Protein AF-A0A1L9NGU9-F1 (afdb_monomer)

Secondary structure (DSSP, 8-state):
--SSSSGGGSTHHHHHHHHHHHHHHHHHHTTHHHHTT---SBSS--HHHHHHHT-PPP-HHHHGGGS-SSSB--TTPEE--TTSS--EEHHHHT-TBSSS-B------TTPEEPSS-EE---------

pLDDT: mean 83.31, std 15.59, range [33.03, 96.88]

InterPro domains:
  IPR002227 Tyrosinase copper-binding domain [PF00264] (7-29)
  IPR008922 Di-copper centre-containing domain superfamily [G3DSA:1.10.1280.10] (1-106)
  IPR008922 Di-copper centre-containing domain superfamily [SSF48056] (1-96)

Organism: Aspergillus tubingensis (strain CBS 134.48) (NCBI:txid767770)

Structure (mmCIF, N/CA/C/O backbone):
data_AF-A0A1L9NGU9-F1
#
_entry.id   AF-A0A1L9NGU9-F1
#
loop_
_atom_site.group_PDB
_atom_site.id
_atom_site.type_symbol
_atom_site.label_atom_id
_atom_site.label_alt_id
_atom_site.label_comp_id
_atom_site.label_asym_id
_atom_site.label_entity_id
_atom_site.label_seq_id
_atom_site.pdbx_PDB_ins_code
_atom_site.Cartn_x
_atom_site.Cartn_y
_atom_site.Cartn_z
_atom_site.occupancy
_atom_site.B_iso_or_equiv
_atom_site.auth_seq_id
_atom_site.auth_comp_id
_atom_site.auth_asym_id
_atom_site.auth_atom_id
_atom_site.pdbx_PDB_model_num
ATOM 1 N N . MET A 1 1 ? 12.099 -13.798 5.603 1.00 76.44 1 MET A N 1
ATOM 2 C CA . MET A 1 1 ? 12.062 -12.477 4.915 1.00 76.44 1 MET A CA 1
ATOM 3 C C . MET A 1 1 ? 13.450 -11.804 4.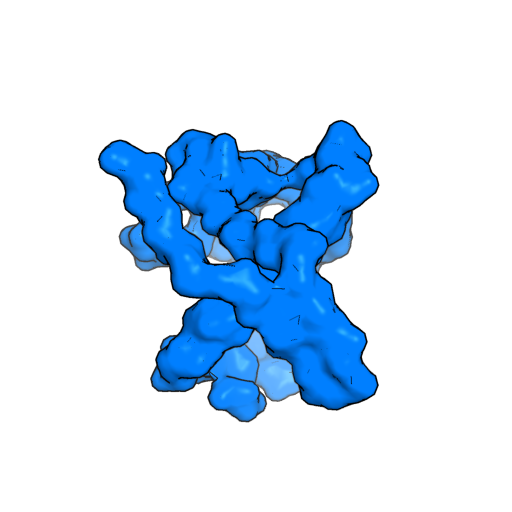764 1.00 76.44 1 MET A C 1
ATOM 5 O O . MET A 1 1 ? 13.581 -10.628 5.076 1.00 76.44 1 MET A O 1
ATOM 9 N N . LEU A 1 2 ? 14.508 -12.503 4.321 1.00 85.38 2 LEU A N 1
ATOM 10 C CA . LEU A 1 2 ? 15.818 -11.856 4.055 1.00 85.38 2 LEU A CA 1
ATOM 11 C C . LE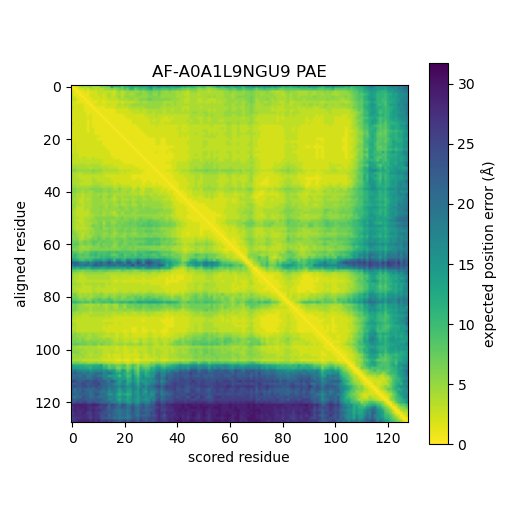U A 1 2 ? 15.964 -11.398 2.598 1.00 85.38 2 LEU A C 1
ATOM 13 O O . LEU A 1 2 ? 16.679 -10.440 2.326 1.00 85.38 2 LEU A O 1
ATOM 17 N N . ASP A 1 3 ? 15.272 -12.080 1.690 1.00 87.81 3 ASP A N 1
ATOM 18 C CA . ASP A 1 3 ? 15.110 -11.680 0.300 1.00 87.81 3 ASP A CA 1
ATOM 19 C C . ASP A 1 3 ? 13.804 -10.874 0.178 1.00 87.81 3 ASP A C 1
ATOM 21 O O . ASP A 1 3 ? 12.749 -11.411 0.528 1.00 87.81 3 ASP A O 1
ATOM 25 N N . PRO A 1 4 ? 13.838 -9.595 -0.241 1.00 84.56 4 PRO A N 1
ATOM 26 C CA . PRO A 1 4 ? 12.635 -8.781 -0.386 1.00 84.56 4 PRO A CA 1
ATOM 27 C C . PRO A 1 4 ? 11.746 -9.228 -1.556 1.00 84.56 4 PRO A C 1
ATOM 29 O O . PRO A 1 4 ? 10.525 -9.105 -1.445 1.00 84.56 4 PRO A O 1
ATOM 32 N N . ILE A 1 5 ? 12.321 -9.769 -2.637 1.00 87.38 5 ILE A N 1
ATOM 33 C CA . ILE A 1 5 ? 11.572 -10.222 -3.820 1.00 87.38 5 ILE A CA 1
ATOM 34 C C . ILE A 1 5 ? 10.832 -11.518 -3.496 1.00 87.38 5 ILE A C 1
ATOM 36 O O . ILE A 1 5 ? 9.650 -11.644 -3.805 1.00 87.38 5 ILE A O 1
ATOM 40 N N . ASP A 1 6 ? 11.511 -12.450 -2.826 1.00 90.06 6 ASP A N 1
ATOM 41 C CA . ASP A 1 6 ? 10.935 -13.746 -2.448 1.00 90.06 6 ASP A CA 1
ATOM 42 C C . ASP A 1 6 ? 10.301 -13.744 -1.046 1.00 90.06 6 ASP A C 1
ATOM 44 O O . ASP A 1 6 ? 9.978 -14.784 -0.470 1.00 90.06 6 ASP A O 1
ATOM 48 N N . SER A 1 7 ? 10.111 -12.559 -0.461 1.00 92.69 7 SER A N 1
ATOM 49 C CA . SER A 1 7 ? 9.592 -12.415 0.902 1.00 92.69 7 SER A CA 1
ATOM 50 C C . SER A 1 7 ? 8.192 -13.016 1.070 1.00 92.69 7 SER A C 1
ATOM 52 O O . SER A 1 7 ? 7.874 -13.512 2.151 1.00 92.69 7 SER A O 1
ATOM 54 N N . CYS A 1 8 ? 7.404 -13.061 -0.009 1.00 90.56 8 CYS A N 1
ATOM 55 C CA . CYS A 1 8 ? 6.076 -13.669 -0.062 1.00 90.56 8 CYS A CA 1
ATOM 56 C C . CYS A 1 8 ? 6.059 -15.189 0.207 1.00 90.56 8 CYS A C 1
ATOM 58 O O . CYS A 1 8 ? 5.013 -15.713 0.588 1.00 90.56 8 CYS A O 1
ATOM 60 N N . ASN A 1 9 ? 7.188 -15.895 0.051 1.00 93.81 9 ASN A N 1
ATOM 61 C CA . ASN A 1 9 ? 7.293 -17.333 0.349 1.00 93.81 9 ASN A CA 1
ATOM 62 C C . ASN A 1 9 ? 7.417 -17.640 1.854 1.00 93.81 9 ASN A C 1
ATOM 64 O O . ASN A 1 9 ? 7.320 -18.799 2.263 1.00 93.81 9 ASN A O 1
ATOM 68 N N . ASP A 1 10 ? 7.619 -16.621 2.690 1.00 96.38 10 ASP A N 1
ATOM 69 C CA . ASP A 1 10 ? 7.625 -16.737 4.147 1.00 96.38 10 ASP A CA 1
ATOM 70 C C . ASP A 1 10 ? 6.254 -16.301 4.696 1.00 96.38 10 ASP A C 1
ATOM 72 O O . ASP A 1 10 ? 5.913 -15.123 4.594 1.00 96.38 10 ASP A O 1
ATOM 76 N N . PRO A 1 11 ? 5.452 -17.188 5.315 1.00 95.06 11 PRO A N 1
ATOM 77 C CA . PRO A 1 11 ? 4.093 -16.849 5.742 1.00 95.06 11 PRO A CA 1
ATOM 78 C C . PRO A 1 11 ? 4.033 -15.721 6.787 1.00 95.06 11 PRO A C 1
ATOM 80 O O . PRO A 1 11 ? 2.977 -15.108 6.963 1.00 95.06 11 PRO A O 1
ATOM 83 N N . LEU A 1 12 ? 5.140 -15.397 7.468 1.00 95.88 12 LEU A N 1
ATOM 84 C CA . LEU A 1 12 ? 5.186 -14.248 8.377 1.00 95.88 12 LEU A CA 1
ATOM 85 C C . LEU A 1 12 ? 5.015 -12.901 7.659 1.00 95.88 12 LEU A C 1
ATOM 87 O O . LEU A 1 12 ? 4.632 -11.927 8.313 1.00 95.88 12 LEU A O 1
ATOM 91 N N . ILE A 1 13 ? 5.233 -12.839 6.342 1.00 96.19 13 ILE A N 1
ATOM 92 C CA . ILE A 1 13 ? 5.058 -11.630 5.527 1.00 96.19 13 ILE A CA 1
ATOM 93 C C . ILE A 1 13 ? 3.643 -11.053 5.640 1.00 96.19 13 ILE A C 1
ATOM 95 O O . ILE A 1 13 ? 3.479 -9.839 5.728 1.00 96.19 13 ILE A O 1
ATOM 99 N N . PHE A 1 14 ? 2.620 -11.909 5.736 1.00 94.81 14 PHE A N 1
ATOM 100 C CA . PHE A 1 14 ? 1.227 -11.474 5.814 1.00 94.81 14 PHE A CA 1
ATOM 101 C C . PHE A 1 14 ? 0.937 -10.782 7.146 1.00 94.81 14 PHE A C 1
ATOM 103 O O . PHE A 1 14 ? 0.324 -9.720 7.170 1.00 94.81 14 PHE A O 1
ATOM 110 N N . MET A 1 15 ? 1.446 -11.328 8.256 1.00 95.81 15 MET A N 1
ATOM 111 C CA . MET A 1 15 ? 1.306 -10.700 9.576 1.00 95.81 15 MET A CA 1
ATOM 112 C C . MET A 1 15 ? 2.144 -9.422 9.677 1.00 95.81 15 MET A C 1
ATOM 114 O O . MET A 1 15 ? 1.708 -8.437 10.271 1.00 95.81 15 MET A O 1
ATOM 118 N N . HIS A 1 16 ? 3.333 -9.420 9.070 1.00 95.38 16 HIS A N 1
ATOM 119 C CA . HIS A 1 16 ? 4.187 -8.241 8.983 1.00 95.38 16 HIS A CA 1
ATOM 120 C C . HIS A 1 16 ? 3.497 -7.091 8.232 1.00 95.38 16 HIS A C 1
ATOM 122 O O . HIS A 1 16 ? 3.381 -5.992 8.778 1.00 95.38 16 HIS A O 1
ATOM 128 N N . HIS A 1 17 ? 2.988 -7.343 7.023 1.00 96.25 17 HIS A N 1
ATOM 129 C CA . HIS A 1 17 ? 2.333 -6.321 6.206 1.00 96.25 17 HIS A CA 1
ATOM 130 C C . HIS A 1 17 ? 0.959 -5.911 6.738 1.00 96.25 17 HIS A C 1
ATOM 132 O O . HIS A 1 17 ? 0.641 -4.729 6.661 1.00 96.25 17 HIS A O 1
ATOM 138 N N . ALA A 1 18 ? 0.192 -6.811 7.363 1.00 95.31 18 ALA A N 1
ATOM 139 C CA . ALA A 1 18 ? -1.035 -6.426 8.066 1.00 95.31 18 ALA A CA 1
ATOM 140 C C . ALA A 1 18 ? -0.743 -5.444 9.214 1.00 95.31 18 ALA A C 1
ATOM 142 O O . ALA A 1 18 ? -1.477 -4.483 9.433 1.00 95.31 18 ALA A O 1
ATOM 143 N N . TYR A 1 19 ? 0.365 -5.630 9.940 1.00 93.94 19 TYR A N 1
ATOM 144 C CA . TYR A 1 19 ? 0.746 -4.679 10.984 1.00 93.94 19 TYR A CA 1
ATOM 145 C C . TYR A 1 19 ? 1.235 -3.339 10.410 1.00 93.94 19 TYR A C 1
ATOM 147 O O . TYR A 1 19 ? 0.932 -2.291 10.978 1.00 93.94 19 TYR A O 1
ATOM 155 N N . LEU A 1 20 ? 1.961 -3.346 9.286 1.00 96.12 20 LEU A N 1
ATOM 156 C CA . LEU A 1 20 ? 2.342 -2.110 8.588 1.00 96.12 20 LEU A CA 1
ATOM 157 C C . LEU A 1 20 ? 1.115 -1.336 8.091 1.00 96.12 20 LEU A C 1
ATOM 159 O O . LEU A 1 20 ? 1.035 -0.125 8.292 1.00 96.12 20 LEU A O 1
ATOM 163 N N . ASP A 1 21 ? 0.149 -2.037 7.504 1.00 96.31 21 ASP A N 1
ATOM 164 C CA . ASP A 1 21 ? -1.116 -1.470 7.043 1.00 96.31 21 ASP A CA 1
ATOM 165 C C . ASP A 1 21 ? -1.936 -0.896 8.210 1.00 96.31 21 ASP A C 1
ATOM 167 O O . ASP A 1 21 ? -2.399 0.241 8.147 1.00 96.31 21 ASP A O 1
ATOM 171 N N . LYS A 1 22 ? -1.983 -1.588 9.358 1.00 92.06 22 LYS A N 1
ATOM 172 C CA . LYS A 1 22 ? -2.556 -1.036 10.597 1.00 92.06 22 LYS A CA 1
ATOM 173 C C . LYS A 1 22 ? -1.903 0.285 11.012 1.00 92.06 22 LYS A C 1
ATOM 175 O O . LYS A 1 22 ? -2.613 1.220 11.380 1.00 92.06 22 LYS A O 1
ATOM 180 N N . LEU A 1 23 ? -0.570 0.375 10.991 1.00 91.75 23 LEU A N 1
ATOM 181 C CA . LEU A 1 23 ? 0.138 1.613 11.345 1.00 91.75 23 LEU A CA 1
ATOM 182 C C . LEU A 1 23 ? -0.187 2.750 10.368 1.00 91.75 23 LEU A C 1
ATOM 184 O O . LEU A 1 23 ? -0.350 3.897 10.789 1.00 91.75 23 LEU A O 1
ATOM 188 N N . TRP A 1 24 ? -0.293 2.440 9.075 1.00 93.50 24 TRP A N 1
ATOM 189 C CA . TRP A 1 24 ? -0.701 3.406 8.059 1.00 93.50 24 TRP A CA 1
ATOM 190 C C . TRP A 1 24 ? -2.140 3.880 8.279 1.00 93.50 24 TRP A C 1
ATOM 192 O O . TRP A 1 24 ? -2.389 5.087 8.303 1.00 93.50 24 TRP A O 1
ATOM 202 N N . TRP A 1 25 ? -3.064 2.960 8.537 1.00 89.44 25 TRP A N 1
ATOM 203 C CA . TRP A 1 25 ? -4.454 3.285 8.829 1.00 89.44 25 TRP A CA 1
ATOM 204 C C . TRP A 1 25 ? -4.593 4.150 10.092 1.00 89.44 25 TRP A C 1
ATOM 206 O O . TRP A 1 25 ? -5.258 5.186 10.062 1.00 89.44 25 TRP A O 1
ATOM 216 N N . GLU A 1 26 ? -3.887 3.823 11.180 1.00 88.56 26 GLU A N 1
ATOM 217 C CA . GLU A 1 26 ? -3.825 4.668 12.386 1.00 88.56 26 GLU A CA 1
ATOM 218 C C . GLU A 1 26 ? -3.280 6.073 12.073 1.00 88.56 26 GLU A C 1
ATOM 220 O O . GLU A 1 26 ? -3.804 7.083 12.561 1.00 88.56 26 GLU A O 1
ATOM 225 N N . TRP A 1 27 ? -2.255 6.162 11.219 1.00 88.31 27 TRP A N 1
ATOM 226 C CA . TRP A 1 27 ? -1.725 7.440 10.756 1.00 88.31 27 TRP A CA 1
ATOM 227 C C . TRP A 1 27 ? -2.755 8.230 9.939 1.00 88.31 27 TRP A C 1
ATOM 229 O O . TRP A 1 27 ? -2.892 9.436 10.175 1.00 88.31 27 TRP A O 1
ATOM 239 N N . GLN A 1 28 ? -3.509 7.590 9.038 1.00 90.62 28 GLN A N 1
ATOM 240 C CA . GLN A 1 28 ? -4.589 8.243 8.293 1.00 90.62 28 GLN A CA 1
ATOM 241 C C . GLN A 1 28 ? -5.649 8.774 9.260 1.00 90.62 28 GLN A C 1
ATOM 243 O O . GLN A 1 28 ? -5.966 9.963 9.225 1.00 90.62 28 GLN A O 1
ATOM 248 N N . MET A 1 29 ? -6.130 7.936 10.182 1.00 86.12 29 MET A N 1
ATOM 249 C CA . MET A 1 29 ? -7.188 8.276 11.140 1.00 86.12 29 MET A CA 1
ATOM 250 C C . MET A 1 29 ? -6.835 9.463 12.042 1.00 86.12 29 MET A C 1
ATOM 252 O O . MET A 1 29 ? -7.705 10.275 12.357 1.00 86.12 29 MET A O 1
ATOM 256 N N . ALA A 1 30 ? -5.559 9.636 12.397 1.00 85.19 30 ALA A N 1
ATOM 257 C CA . ALA A 1 30 ? -5.113 10.773 13.203 1.00 85.19 30 ALA A CA 1
ATOM 258 C C . ALA A 1 30 ? -5.324 12.151 12.533 1.00 85.19 30 ALA A C 1
ATOM 260 O O . ALA A 1 30 ? -5.320 13.166 13.229 1.00 85.19 30 ALA A O 1
ATOM 261 N N . ASN A 1 31 ? -5.521 12.215 11.209 1.00 87.56 31 ASN A N 1
ATOM 262 C CA . ASN A 1 31 ? -6.038 13.404 10.524 1.00 87.56 31 ASN A CA 1
ATOM 263 C C . ASN A 1 31 ? -6.725 13.019 9.201 1.00 87.56 31 ASN A C 1
ATOM 265 O O . ASN A 1 31 ? -6.241 13.343 8.112 1.00 87.56 31 ASN A O 1
ATOM 269 N N . TYR A 1 32 ? -7.843 12.299 9.309 1.00 85.88 32 TYR A N 1
ATOM 270 C CA . TYR A 1 32 ? -8.447 11.581 8.183 1.00 85.88 32 TYR A CA 1
ATOM 271 C C . TYR A 1 32 ? -8.734 12.467 6.966 1.00 85.88 32 TYR A C 1
ATOM 273 O O . TYR A 1 32 ? -8.327 12.135 5.855 1.00 85.88 32 TYR A O 1
ATOM 281 N N . LEU A 1 33 ? -9.331 13.646 7.179 1.00 90.62 33 LEU A N 1
ATOM 282 C CA . LEU A 1 33 ? -9.685 14.578 6.098 1.00 90.62 33 LEU A CA 1
ATOM 283 C C . LEU A 1 33 ? -8.485 15.020 5.247 1.00 90.62 33 LEU A C 1
ATOM 285 O O . LEU A 1 33 ? -8.654 15.305 4.065 1.00 90.62 33 LEU A O 1
ATOM 289 N N . HIS A 1 34 ? -7.287 15.077 5.830 1.00 93.44 34 HIS A N 1
ATOM 290 C CA . HIS A 1 34 ? -6.080 15.533 5.139 1.00 93.44 34 HIS A CA 1
ATOM 291 C C . HIS A 1 34 ? -5.135 14.396 4.740 1.00 93.44 34 HIS A C 1
ATOM 293 O O . HIS A 1 34 ? -4.275 14.607 3.890 1.00 93.44 34 HIS A O 1
ATOM 299 N N . ARG A 1 35 ? -5.275 13.209 5.340 1.00 93.88 35 ARG A N 1
ATOM 300 C CA . ARG A 1 35 ? -4.342 12.084 5.162 1.00 93.88 35 ARG A CA 1
ATOM 301 C C . ARG A 1 35 ? -4.885 10.937 4.331 1.00 93.88 35 ARG A C 1
ATOM 303 O O . ARG A 1 35 ? -4.095 10.170 3.792 1.00 93.88 35 ARG A O 1
ATOM 310 N N . LEU A 1 36 ? -6.205 10.826 4.202 1.00 94.88 36 LEU A N 1
ATOM 311 C CA . LEU A 1 36 ? -6.846 9.738 3.468 1.00 94.88 36 LEU A CA 1
ATOM 312 C C . LEU A 1 36 ? -6.274 9.567 2.054 1.00 94.88 36 LEU A C 1
ATOM 314 O O . LEU A 1 36 ? -6.030 8.449 1.634 1.00 94.88 36 LEU A O 1
ATOM 318 N N . TYR A 1 37 ? -6.004 10.662 1.343 1.00 96.88 37 TYR A N 1
ATOM 319 C CA . TYR A 1 37 ? -5.494 10.634 -0.033 1.00 96.88 37 TYR A CA 1
ATOM 320 C C . TYR A 1 37 ? -4.072 11.180 -0.184 1.00 96.88 37 TYR A C 1
ATOM 322 O O . TYR A 1 37 ? -3.656 11.532 -1.302 1.00 96.88 37 TYR A O 1
ATOM 330 N N . ASP A 1 38 ? -3.356 11.292 0.934 1.00 96.25 38 ASP A N 1
ATOM 331 C CA . ASP A 1 38 ? -1.964 11.710 0.923 1.00 96.25 38 ASP A CA 1
ATOM 332 C C . ASP A 1 38 ? -1.109 10.615 0.278 1.00 96.25 38 ASP A C 1
ATOM 334 O O . ASP A 1 38 ? -1.272 9.424 0.547 1.00 96.25 38 ASP A O 1
ATOM 338 N N . LYS A 1 39 ? -0.262 11.029 -0.658 1.00 93.94 39 LYS A N 1
ATOM 339 C CA . LYS A 1 39 ? 0.533 10.156 -1.527 1.00 93.94 39 LYS A CA 1
ATOM 340 C C . LYS A 1 39 ? 1.646 10.975 -2.163 1.00 93.94 39 LYS A C 1
ATOM 342 O O . LYS A 1 39 ? 1.513 12.184 -2.358 1.00 93.94 39 LYS A O 1
ATOM 347 N N . GLY A 1 40 ? 2.690 10.296 -2.607 1.00 91.00 40 GLY A N 1
ATOM 348 C CA . GLY A 1 40 ? 3.742 10.917 -3.394 1.00 91.00 40 GLY A CA 1
ATOM 349 C C . GLY A 1 40 ? 4.784 9.906 -3.836 1.00 91.00 40 GLY A C 1
ATOM 350 O O . GLY A 1 40 ? 4.596 8.699 -3.695 1.00 91.00 40 GLY A O 1
ATOM 351 N N . GLY A 1 41 ? 5.893 10.427 -4.350 1.00 92.56 41 GLY A N 1
ATOM 352 C CA . GLY A 1 41 ? 6.993 9.617 -4.858 1.00 92.56 41 GLY A CA 1
ATOM 353 C C . GLY A 1 41 ? 6.778 9.131 -6.289 1.00 92.56 41 GLY A C 1
ATOM 354 O O . GLY A 1 41 ? 5.724 9.334 -6.900 1.00 92.56 41 GLY A O 1
ATOM 355 N N . ASN A 1 42 ? 7.831 8.523 -6.831 1.00 91.62 42 ASN A N 1
ATOM 356 C CA . ASN A 1 42 ? 7.780 7.926 -8.155 1.00 91.62 42 ASN A CA 1
ATOM 357 C C . ASN A 1 42 ? 6.990 6.616 -8.129 1.00 91.62 42 ASN A C 1
ATOM 359 O O . ASN A 1 42 ? 7.000 5.902 -7.127 1.00 91.62 42 ASN A O 1
ATOM 363 N N . ASN A 1 43 ? 6.348 6.294 -9.250 1.00 88.69 43 ASN A N 1
ATOM 364 C CA . ASN A 1 43 ? 5.661 5.015 -9.442 1.00 88.69 43 ASN A CA 1
ATOM 365 C C . ASN A 1 43 ? 6.629 3.852 -9.736 1.00 88.69 43 ASN A C 1
ATOM 367 O O . ASN A 1 43 ? 6.228 2.695 -9.684 1.00 88.69 43 ASN A O 1
ATOM 371 N N . THR A 1 44 ? 7.911 4.138 -9.991 1.00 90.38 44 THR A N 1
ATOM 372 C CA . THR A 1 44 ? 8.969 3.131 -10.119 1.00 90.38 44 THR A CA 1
ATOM 373 C C . THR A 1 44 ? 10.025 3.265 -9.029 1.00 90.38 44 THR A C 1
ATOM 375 O O . THR A 1 44 ? 10.300 4.353 -8.509 1.00 90.38 44 THR A O 1
ATOM 378 N N . ALA A 1 45 ? 10.651 2.136 -8.689 1.00 90.25 45 ALA A N 1
ATOM 379 C CA . ALA A 1 45 ? 11.780 2.122 -7.775 1.00 90.25 45 ALA A CA 1
ATOM 380 C C . ALA A 1 45 ? 12.986 2.870 -8.383 1.00 90.25 45 ALA A C 1
ATOM 382 O O . ALA A 1 45 ? 13.260 2.760 -9.586 1.00 90.25 45 ALA A O 1
ATOM 383 N N . PRO A 1 46 ? 13.753 3.609 -7.565 1.00 92.00 46 PRO A N 1
ATOM 384 C CA . PRO A 1 46 ? 14.968 4.256 -8.035 1.00 92.00 46 PRO A CA 1
ATOM 385 C C . PRO A 1 46 ? 16.009 3.207 -8.451 1.00 92.00 46 PRO A C 1
ATOM 387 O O . PRO A 1 46 ? 16.086 2.126 -7.865 1.00 92.00 46 PRO A O 1
ATOM 390 N N . GLN A 1 47 ? 16.847 3.544 -9.438 1.00 92.19 47 GLN A N 1
ATOM 391 C CA . GLN A 1 47 ? 17.756 2.581 -10.076 1.00 92.19 47 GLN A CA 1
ATOM 392 C C . GLN A 1 47 ? 18.661 1.839 -9.082 1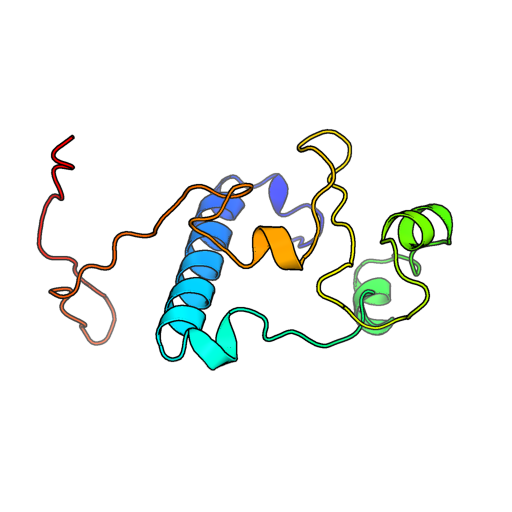.00 92.19 47 GLN A C 1
ATOM 394 O O . GLN A 1 47 ? 18.838 0.636 -9.208 1.00 92.19 47 GLN A O 1
ATOM 399 N N . TYR A 1 48 ? 19.149 2.518 -8.040 1.00 93.12 48 TYR A N 1
ATOM 400 C CA . TYR A 1 48 ? 20.037 1.901 -7.050 1.00 93.12 48 TYR A CA 1
ATOM 401 C C . TYR A 1 48 ? 19.391 0.740 -6.272 1.00 93.12 48 TYR A C 1
ATOM 403 O O . TYR A 1 48 ? 20.106 -0.148 -5.819 1.00 93.12 48 TYR A O 1
ATOM 411 N N . ILE A 1 49 ? 18.061 0.732 -6.104 1.00 90.56 49 ILE A N 1
ATOM 412 C CA . ILE A 1 49 ? 17.338 -0.392 -5.485 1.00 90.56 49 ILE A CA 1
ATOM 413 C C . ILE A 1 49 ? 17.247 -1.560 -6.468 1.00 90.56 49 ILE A C 1
ATOM 415 O O . ILE A 1 49 ? 17.439 -2.710 -6.081 1.00 90.56 49 ILE A O 1
ATOM 419 N N . LEU A 1 50 ? 16.987 -1.271 -7.744 1.00 91.94 50 LEU A N 1
ATOM 420 C CA . LEU A 1 50 ? 16.905 -2.295 -8.783 1.00 91.94 50 LEU A CA 1
ATOM 421 C C . LEU A 1 50 ? 18.262 -2.965 -9.022 1.00 91.94 50 LEU A C 1
ATOM 423 O O . LEU A 1 50 ? 18.316 -4.184 -9.154 1.00 91.94 50 LEU A O 1
ATOM 427 N N . ASP A 1 51 ? 19.354 -2.200 -8.984 1.00 92.81 51 ASP A N 1
ATOM 428 C CA . ASP A 1 51 ? 20.714 -2.725 -9.144 1.00 92.81 51 ASP A CA 1
ATOM 429 C C . ASP A 1 51 ? 21.075 -3.726 -8.033 1.00 92.81 51 ASP A C 1
ATOM 431 O O . ASP A 1 51 ? 21.687 -4.758 -8.306 1.00 92.81 51 ASP A O 1
ATOM 435 N N . GLN A 1 52 ? 20.651 -3.469 -6.787 1.00 89.38 52 GLN A N 1
ATOM 436 C CA . GLN A 1 52 ? 20.840 -4.399 -5.660 1.00 89.38 52 GLN A CA 1
ATOM 437 C C . GLN A 1 52 ? 20.095 -5.722 -5.860 1.00 89.38 52 GLN A C 1
ATOM 439 O O . GLN A 1 52 ? 20.538 -6.762 -5.376 1.00 89.38 52 GLN A O 1
ATOM 444 N N . ALA A 1 53 ? 18.977 -5.672 -6.578 1.00 87.06 53 ALA A N 1
ATOM 445 C CA . ALA A 1 53 ? 18.148 -6.816 -6.913 1.00 87.06 53 ALA A CA 1
ATOM 446 C C . ALA A 1 53 ? 18.520 -7.470 -8.259 1.00 87.06 53 ALA A C 1
ATOM 448 O O . ALA A 1 53 ? 17.936 -8.489 -8.622 1.00 87.06 53 ALA A O 1
ATOM 449 N N . GLY A 1 54 ? 19.460 -6.895 -9.020 1.00 90.94 54 GLY A N 1
ATOM 450 C CA . GLY A 1 54 ? 19.785 -7.350 -10.375 1.00 90.94 54 GLY A CA 1
ATOM 451 C C . GLY A 1 54 ? 18.635 -7.181 -11.378 1.00 90.94 54 GLY A C 1
ATOM 452 O O . GLY A 1 54 ? 18.522 -7.970 -12.315 1.00 90.94 54 GLY A O 1
ATOM 453 N N . LEU A 1 55 ? 17.771 -6.181 -11.178 1.00 91.06 55 LEU A N 1
ATOM 454 C CA . LEU A 1 55 ? 16.594 -5.907 -12.006 1.00 91.06 55 LEU A CA 1
ATOM 455 C C . LEU A 1 55 ? 16.791 -4.664 -12.888 1.00 91.06 55 LEU A C 1
ATOM 457 O O . LEU A 1 55 ? 17.551 -3.753 -12.567 1.00 91.06 55 LEU A O 1
ATOM 461 N N . SER A 1 56 ? 16.060 -4.601 -14.001 1.00 93.38 56 SER A N 1
ATOM 462 C CA . SER A 1 56 ? 15.948 -3.403 -14.842 1.00 93.38 56 SER A CA 1
ATOM 463 C C . SER A 1 56 ? 14.686 -2.607 -14.504 1.00 93.38 56 SER A C 1
ATOM 465 O O . SER A 1 56 ? 13.751 -3.142 -13.909 1.00 93.38 56 SER A O 1
ATOM 467 N N . GLN A 1 57 ? 14.620 -1.342 -14.935 1.00 91.69 57 GLN A N 1
ATOM 468 C CA . GLN A 1 57 ? 13.365 -0.583 -14.888 1.00 91.69 57 GLN A CA 1
ATOM 469 C C . GLN A 1 57 ? 12.246 -1.344 -15.621 1.00 91.69 57 GLN A C 1
ATOM 471 O O . GLN A 1 57 ? 12.523 -2.018 -16.623 1.00 91.69 57 GLN A O 1
ATOM 476 N N . PRO A 1 58 ? 10.994 -1.241 -15.146 1.00 89.06 58 PRO A N 1
ATOM 477 C CA . PRO A 1 58 ? 9.855 -1.814 -15.847 1.00 89.06 58 PRO A CA 1
ATOM 478 C C . PRO A 1 58 ? 9.706 -1.188 -17.240 1.00 89.06 58 PRO A C 1
ATOM 480 O O . PRO A 1 58 ? 9.901 0.012 -17.430 1.00 89.06 58 PRO A O 1
ATOM 483 N N . GLY A 1 59 ? 9.367 -2.021 -18.225 1.00 88.56 59 GLY A N 1
ATOM 484 C CA . GLY A 1 59 ? 9.061 -1.577 -19.582 1.00 88.56 59 GLY A CA 1
ATOM 485 C C . GLY A 1 59 ? 7.639 -1.025 -19.717 1.00 88.56 59 GLY A C 1
ATOM 486 O O . GLY A 1 59 ? 6.824 -1.115 -18.797 1.00 88.56 59 GLY A O 1
ATOM 487 N N . ALA A 1 60 ? 7.318 -0.510 -20.909 1.00 86.38 60 ALA A N 1
ATOM 488 C CA . ALA A 1 60 ? 5.989 0.020 -21.238 1.00 86.38 60 ALA A CA 1
ATOM 489 C C . ALA A 1 60 ? 4.860 -0.998 -20.997 1.00 86.38 60 ALA A C 1
ATOM 491 O O . ALA A 1 60 ? 3.779 -0.633 -20.568 1.00 86.38 60 ALA A O 1
ATOM 492 N N . ASN A 1 61 ? 5.125 -2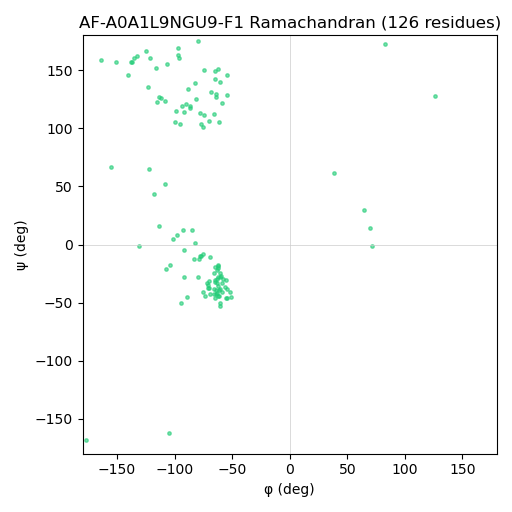.298 -21.149 1.00 83.44 61 ASN A N 1
ATOM 493 C CA . ASN A 1 61 ? 4.143 -3.352 -20.885 1.00 83.44 61 ASN A CA 1
ATOM 494 C C . ASN A 1 61 ? 3.622 -3.385 -19.434 1.00 83.44 61 ASN A C 1
ATOM 496 O O . ASN A 1 61 ? 2.538 -3.914 -19.202 1.00 83.44 61 ASN A O 1
ATOM 500 N N . ILE A 1 62 ? 4.388 -2.862 -18.472 1.00 83.50 62 ILE A N 1
ATOM 501 C CA . ILE A 1 62 ? 3.943 -2.696 -17.083 1.00 83.50 62 ILE A CA 1
ATOM 502 C C . ILE A 1 62 ? 3.382 -1.288 -16.892 1.00 83.50 62 ILE A C 1
ATOM 504 O O . ILE A 1 62 ? 2.249 -1.145 -16.450 1.00 83.50 62 ILE A O 1
ATOM 508 N N . LEU A 1 63 ? 4.133 -0.265 -17.308 1.00 84.31 63 LEU A N 1
ATOM 509 C CA . LEU A 1 63 ? 3.782 1.139 -17.070 1.00 84.31 63 LEU A CA 1
ATOM 510 C C . LEU A 1 63 ? 2.501 1.587 -17.793 1.00 84.31 63 LEU A C 1
ATOM 512 O O . LEU A 1 63 ? 1.754 2.404 -17.267 1.00 84.31 63 LEU A O 1
ATOM 516 N N . ASP A 1 64 ? 2.193 1.032 -18.967 1.00 81.12 64 ASP A N 1
ATOM 517 C CA . ASP A 1 64 ? 0.956 1.342 -19.698 1.00 81.12 64 ASP A CA 1
ATOM 518 C C . ASP A 1 64 ? -0.288 0.852 -18.937 1.00 81.12 64 ASP A C 1
ATOM 520 O O . ASP A 1 64 ? -1.382 1.396 -19.102 1.00 81.12 64 ASP A O 1
ATOM 524 N N . SER A 1 65 ? -0.124 -0.161 -18.077 1.00 78.81 65 SER A N 1
ATOM 525 C CA . SER A 1 65 ? -1.208 -0.702 -17.251 1.00 78.81 65 SER A CA 1
ATOM 526 C C . SER A 1 65 ? -1.510 0.165 -16.031 1.00 78.81 65 SER A C 1
ATOM 528 O O . SER A 1 65 ? -2.567 -0.010 -15.432 1.00 78.81 65 SER A O 1
ATOM 530 N N . ASP A 1 66 ? -0.643 1.125 -15.697 1.00 78.81 66 ASP A N 1
ATOM 531 C CA . ASP A 1 66 ? -0.800 2.005 -14.538 1.00 78.81 66 ASP A CA 1
ATOM 532 C C . ASP A 1 66 ? -1.866 3.094 -14.763 1.00 78.81 66 ASP A C 1
ATOM 534 O O . ASP A 1 66 ? -2.242 3.800 -13.830 1.00 78.81 66 ASP A O 1
ATOM 538 N N . GLY A 1 67 ? -2.398 3.250 -15.982 1.00 70.94 67 GLY A N 1
ATOM 539 C CA . GLY A 1 67 ? -3.510 4.170 -16.269 1.00 70.94 67 GLY A CA 1
ATOM 540 C C . GLY A 1 67 ? -3.158 5.664 -16.174 1.00 70.94 67 GLY A C 1
ATOM 541 O O . GLY A 1 67 ? -4.056 6.509 -16.152 1.00 70.94 67 GLY A O 1
ATOM 542 N N . GLY A 1 68 ? -1.867 6.009 -16.131 1.00 71.00 68 GLY A N 1
ATOM 543 C CA . GLY A 1 68 ? -1.352 7.380 -16.094 1.00 71.00 68 GLY A CA 1
ATOM 544 C C . GLY A 1 68 ? -0.148 7.574 -17.022 1.00 71.00 68 GLY A C 1
ATOM 545 O O . GLY A 1 68 ? 0.548 6.628 -17.355 1.00 71.00 68 GLY A O 1
ATOM 546 N N . ALA A 1 69 ? 0.110 8.816 -17.445 1.00 64.31 69 ALA A N 1
ATOM 547 C CA . ALA A 1 69 ? 1.201 9.148 -18.375 1.00 64.31 69 ALA A CA 1
ATOM 548 C C . ALA A 1 69 ? 2.480 9.675 -17.684 1.00 64.31 69 ALA A C 1
ATOM 550 O O . ALA A 1 69 ? 3.371 10.199 -18.350 1.00 64.31 69 ALA A O 1
ATOM 551 N N . GLY A 1 70 ? 2.551 9.622 -16.349 1.00 76.31 70 GLY A N 1
ATOM 552 C CA . GLY A 1 70 ? 3.604 10.267 -15.558 1.00 76.31 70 GLY A CA 1
ATOM 553 C C . GLY A 1 70 ? 4.402 9.293 -14.696 1.00 76.31 70 GLY A C 1
ATOM 554 O O . GLY A 1 70 ? 3.927 8.216 -14.368 1.00 76.31 70 GLY A O 1
ATOM 555 N N . SER A 1 71 ? 5.597 9.712 -14.273 1.00 86.38 71 SER A N 1
ATOM 556 C CA . SER A 1 71 ? 6.490 8.940 -13.395 1.00 86.38 71 SER A CA 1
ATOM 557 C C . SER A 1 71 ? 6.191 9.109 -11.900 1.00 86.38 71 SER A C 1
ATOM 559 O O . SER A 1 71 ? 7.032 8.793 -11.064 1.00 86.38 71 SER A O 1
ATOM 561 N N . THR A 1 72 ? 5.044 9.691 -11.544 1.00 90.25 72 THR A N 1
ATOM 562 C CA . THR A 1 72 ? 4.668 10.043 -10.167 1.00 90.25 72 THR A CA 1
ATOM 563 C C . THR A 1 72 ? 3.356 9.371 -9.809 1.00 90.25 72 THR A C 1
ATOM 565 O O . THR A 1 72 ? 2.400 9.423 -10.583 1.00 90.25 72 THR A O 1
ATOM 568 N N . THR A 1 73 ? 3.294 8.792 -8.613 1.00 91.88 73 THR A N 1
ATOM 56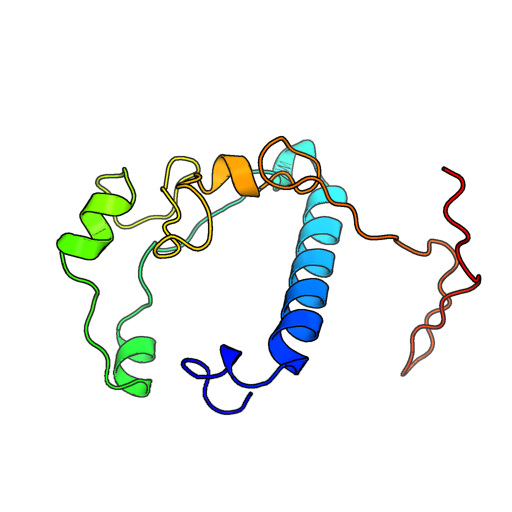9 C CA . THR A 1 73 ? 2.112 8.085 -8.119 1.00 91.88 73 THR A CA 1
ATOM 570 C C . THR A 1 73 ? 0.916 9.029 -7.963 1.00 91.88 73 THR A C 1
ATOM 572 O O . THR A 1 73 ? 0.993 10.076 -7.315 1.00 91.88 73 THR A O 1
ATOM 575 N N . THR A 1 74 ? -0.233 8.641 -8.522 1.00 92.94 74 THR A N 1
ATOM 576 C CA . THR A 1 74 ? -1.504 9.387 -8.440 1.00 92.94 74 THR A CA 1
ATOM 577 C C . THR A 1 74 ? -2.621 8.513 -7.875 1.00 92.94 74 THR A C 1
ATOM 579 O O . THR A 1 74 ? -2.492 7.300 -7.870 1.00 92.94 74 THR A O 1
ATOM 582 N N . LEU A 1 75 ? -3.765 9.089 -7.476 1.00 93.81 75 LEU A N 1
ATOM 583 C CA . LEU A 1 75 ? -4.913 8.273 -7.031 1.00 93.81 75 LEU A CA 1
ATOM 584 C C . LEU A 1 75 ? -5.478 7.415 -8.161 1.00 93.81 75 LEU A C 1
ATOM 586 O O . LEU A 1 75 ? -5.955 6.327 -7.897 1.00 93.81 75 LEU A O 1
ATOM 590 N N . ASN A 1 76 ? -5.379 7.881 -9.405 1.00 92.38 76 ASN A N 1
ATOM 591 C CA . ASN A 1 76 ? -5.883 7.157 -10.571 1.00 92.38 76 ASN A CA 1
ATOM 592 C C . ASN A 1 76 ? -4.909 6.082 -11.077 1.00 92.38 76 ASN A C 1
ATOM 594 O O . ASN A 1 76 ? -5.204 5.451 -12.086 1.00 92.38 76 ASN A O 1
ATOM 598 N N . HIS A 1 77 ? -3.750 5.898 -10.424 1.00 91.69 77 HIS A N 1
ATOM 599 C CA . HIS A 1 77 ? -2.832 4.835 -10.822 1.00 91.69 77 HIS A CA 1
ATOM 600 C C . HIS A 1 77 ? -3.507 3.487 -10.591 1.00 91.69 77 HIS A C 1
ATOM 602 O O . HIS A 1 77 ? -3.992 3.233 -9.489 1.00 91.69 77 HIS A O 1
ATOM 608 N N . THR A 1 78 ? -3.540 2.649 -11.619 1.00 91.94 78 THR A N 1
ATOM 609 C CA . THR A 1 78 ? -4.109 1.306 -11.555 1.00 91.94 78 THR A CA 1
ATOM 610 C C . THR A 1 78 ? -3.093 0.350 -10.945 1.00 91.94 78 THR A C 1
ATOM 612 O O . THR A 1 78 ? -1.969 0.232 -11.412 1.00 91.94 78 THR A O 1
ATOM 615 N N . LEU A 1 79 ? -3.502 -0.342 -9.891 1.00 90.12 79 LEU A N 1
ATOM 616 C CA . LEU A 1 79 ? -2.792 -1.446 -9.276 1.00 90.12 79 LEU A CA 1
ATOM 617 C C . LEU A 1 79 ? -3.245 -2.747 -9.939 1.00 90.12 79 LEU A C 1
ATOM 619 O O . LEU A 1 79 ? -4.425 -3.111 -9.907 1.00 90.12 79 LEU A O 1
ATOM 623 N N . TRP A 1 80 ? -2.286 -3.455 -10.527 1.00 86.44 80 TRP A N 1
ATOM 624 C CA . TRP A 1 80 ? -2.494 -4.740 -11.182 1.00 86.44 80 TRP A CA 1
ATOM 625 C C . TRP A 1 80 ? -1.739 -5.840 -10.432 1.00 86.44 80 TRP A C 1
ATOM 627 O O . TRP A 1 80 ? -0.524 -5.771 -10.269 1.00 86.44 80 TRP A O 1
ATOM 637 N N . MET A 1 81 ? -2.455 -6.877 -9.987 1.00 83.81 81 MET A N 1
ATOM 638 C CA . MET A 1 81 ? -1.882 -8.018 -9.256 1.00 83.81 81 MET A CA 1
ATOM 639 C C . MET A 1 81 ? -2.068 -9.338 -10.010 1.00 83.81 81 MET A C 1
ATOM 641 O O . MET A 1 81 ? -2.471 -10.335 -9.420 1.00 83.81 81 MET A O 1
ATOM 645 N N . ASN A 1 82 ? -1.842 -9.337 -11.327 1.00 80.19 82 ASN A N 1
ATOM 646 C CA . ASN A 1 82 ? -1.840 -10.529 -12.184 1.00 80.19 82 ASN A CA 1
ATOM 647 C C . ASN A 1 82 ? -2.925 -11.574 -11.831 1.00 80.19 82 ASN A C 1
ATOM 649 O O . ASN A 1 82 ? -2.621 -12.705 -11.460 1.00 80.19 82 ASN A O 1
ATOM 653 N N . THR A 1 83 ? -4.199 -11.178 -11.935 1.00 80.19 83 THR A N 1
ATOM 654 C CA . THR A 1 83 ? -5.414 -11.992 -11.680 1.00 80.19 83 THR A CA 1
ATOM 655 C C . THR A 1 83 ? -5.734 -12.359 -10.226 1.00 80.19 83 THR A C 1
ATOM 657 O O . THR A 1 83 ? -6.784 -12.951 -9.989 1.00 80.19 83 THR A O 1
ATOM 660 N N . VAL A 1 84 ? -4.912 -11.972 -9.245 1.00 85.38 84 VAL A N 1
ATOM 661 C CA . VAL A 1 84 ? -5.212 -12.209 -7.817 1.00 85.38 84 VAL A CA 1
ATOM 662 C C . VAL A 1 84 ? -6.438 -11.410 -7.368 1.00 85.38 84 VAL A C 1
ATOM 664 O O . VAL A 1 84 ? -7.308 -11.933 -6.677 1.00 85.38 84 VAL A O 1
ATOM 667 N N . VAL A 1 85 ? -6.530 -10.153 -7.799 1.00 85.62 85 VAL A N 1
ATOM 668 C CA . VAL A 1 85 ? -7.710 -9.292 -7.641 1.00 85.62 85 VAL A CA 1
ATOM 669 C C . VAL A 1 85 ? -7.982 -8.560 -8.951 1.00 85.62 85 VAL A C 1
ATOM 671 O O . VAL A 1 85 ? -7.097 -8.453 -9.806 1.00 85.62 85 VAL A O 1
ATOM 674 N N . ALA A 1 86 ? -9.206 -8.057 -9.116 1.00 90.06 86 ALA A N 1
ATOM 675 C CA . ALA A 1 86 ? -9.535 -7.167 -10.224 1.00 90.06 86 ALA A CA 1
ATOM 676 C C . ALA A 1 86 ? -8.706 -5.874 -10.145 1.00 90.06 86 ALA A C 1
ATOM 678 O O . ALA A 1 86 ? -8.350 -5.431 -9.053 1.00 90.06 86 ALA A O 1
ATOM 679 N N . ASN A 1 87 ? -8.427 -5.266 -11.301 1.00 91.62 87 ASN A N 1
ATOM 680 C CA . ASN A 1 87 ? -7.745 -3.976 -11.355 1.00 91.62 87 ASN A CA 1
ATOM 681 C C . ASN A 1 87 ? -8.496 -2.956 -10.495 1.00 91.62 87 ASN A C 1
ATOM 683 O O . ASN A 1 87 ? -9.702 -2.772 -10.649 1.00 91.62 87 ASN A O 1
ATOM 687 N N . THR A 1 88 ? -7.754 -2.295 -9.620 1.00 92.62 88 THR A N 1
ATOM 688 C CA . THR A 1 88 ? -8.235 -1.238 -8.730 1.00 92.62 88 THR A CA 1
ATOM 689 C C . THR A 1 88 ? -7.268 -0.075 -8.823 1.00 92.62 88 THR A C 1
ATOM 691 O O . THR A 1 88 ? -6.133 -0.244 -9.252 1.00 92.62 88 THR A O 1
ATOM 694 N N . THR A 1 89 ? -7.671 1.108 -8.405 1.00 94.00 89 THR A N 1
ATOM 695 C CA . THR A 1 89 ? -6.793 2.272 -8.351 1.00 94.00 89 THR A CA 1
ATOM 696 C C . THR A 1 89 ? -6.205 2.473 -6.958 1.00 94.00 89 THR A C 1
ATOM 698 O O . THR A 1 89 ? -6.762 1.998 -5.964 1.00 94.00 89 THR A O 1
ATOM 701 N N . VAL A 1 90 ? -5.102 3.223 -6.867 1.00 94.38 90 VAL A N 1
ATOM 702 C CA . VAL A 1 90 ? -4.537 3.682 -5.587 1.00 94.38 90 VAL A CA 1
ATOM 703 C C . VAL A 1 90 ? -5.625 4.349 -4.745 1.00 94.38 90 VAL A C 1
ATOM 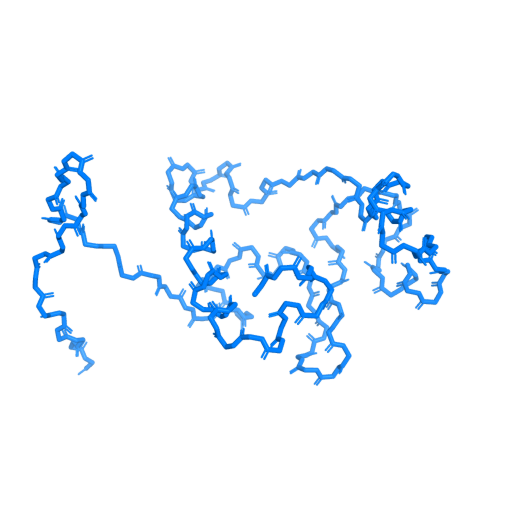705 O O . VAL A 1 90 ? -5.757 4.039 -3.571 1.00 94.38 90 VAL A O 1
ATOM 708 N N . GLY A 1 91 ? -6.442 5.222 -5.340 1.00 95.00 91 GLY A N 1
ATOM 709 C CA . GLY A 1 91 ? -7.499 5.948 -4.635 1.00 95.00 91 GLY A CA 1
ATOM 710 C C . GLY A 1 91 ? -8.582 5.056 -4.038 1.00 95.00 91 GLY A C 1
ATOM 711 O O . GLY A 1 91 ? -9.065 5.353 -2.947 1.00 95.00 91 GLY A O 1
ATOM 712 N N . GLU A 1 92 ? -8.929 3.965 -4.716 1.00 94.81 92 GLU A N 1
ATOM 713 C CA . GLU A 1 92 ? -9.913 2.998 -4.225 1.00 94.81 92 GLU A CA 1
ATOM 714 C C . GLU A 1 92 ? -9.387 2.179 -3.040 1.00 94.81 92 GLU A C 1
ATOM 716 O O . GLU A 1 92 ? -10.152 1.906 -2.116 1.00 94.81 92 GLU A O 1
ATOM 721 N N . VAL A 1 93 ? -8.090 1.846 -3.013 1.00 95.06 93 VAL A N 1
ATOM 722 C CA . VAL A 1 93 ? -7.485 1.090 -1.898 1.00 95.06 93 VAL A CA 1
ATOM 723 C C . VAL A 1 93 ? -7.090 1.958 -0.701 1.00 95.06 93 VAL A C 1
ATOM 725 O O . VAL A 1 93 ? -6.845 1.419 0.372 1.00 95.06 93 VAL A O 1
ATOM 728 N N . MET A 1 94 ? -7.066 3.293 -0.833 1.00 96.12 94 MET A N 1
ATOM 729 C CA . MET A 1 94 ? -6.791 4.190 0.304 1.00 96.12 94 MET A CA 1
ATOM 730 C C . MET A 1 94 ? -7.856 4.104 1.412 1.00 96.12 94 MET A C 1
ATOM 732 O O . MET A 1 94 ? -7.591 4.513 2.544 1.00 96.12 94 MET A O 1
ATOM 736 N N . HIS A 1 95 ? -9.066 3.633 1.085 1.00 93.56 95 HIS A N 1
ATOM 737 C CA . HIS A 1 95 ? -10.161 3.438 2.036 1.00 93.56 95 HIS A CA 1
ATOM 738 C C . HIS A 1 95 ? -10.185 1.994 2.519 1.00 93.56 95 HIS A C 1
ATOM 740 O O . HIS A 1 95 ? -10.685 1.117 1.819 1.00 93.56 95 HIS A O 1
ATOM 746 N N . LEU A 1 96 ? -9.708 1.763 3.743 1.00 90.06 96 LEU A N 1
ATOM 747 C CA . LEU A 1 96 ? -9.718 0.426 4.348 1.00 90.06 96 LEU A CA 1
ATOM 748 C C . LEU A 1 96 ? -11.144 -0.121 4.558 1.00 90.06 96 LEU A C 1
ATOM 750 O O . LEU A 1 96 ? -11.371 -1.317 4.415 1.00 90.06 96 LEU A O 1
ATOM 754 N N . ASN A 1 97 ? -12.103 0.763 4.850 1.00 88.25 97 ASN A N 1
ATOM 755 C CA . ASN A 1 97 ? -13.534 0.457 4.938 1.00 88.25 97 ASN A CA 1
ATOM 756 C C . ASN A 1 97 ? -14.293 1.062 3.738 1.00 88.25 97 ASN A C 1
ATOM 758 O O . ASN A 1 97 ? -15.222 1.859 3.882 1.00 88.25 97 ASN A O 1
ATOM 762 N N . GLY A 1 98 ? -13.799 0.766 2.539 1.00 89.88 98 GLY A N 1
ATOM 763 C CA . GLY A 1 98 ? -14.370 1.166 1.259 1.00 89.88 98 GLY A CA 1
ATOM 764 C C . GLY A 1 98 ? -15.085 0.020 0.536 1.00 89.88 98 GLY A C 1
ATOM 765 O O . GLY A 1 98 ? -15.445 -1.006 1.107 1.00 89.88 98 GLY A O 1
ATOM 766 N N . SER A 1 99 ? -15.306 0.199 -0.767 1.00 89.81 99 SER A N 1
ATOM 767 C CA . SER A 1 99 ? -15.916 -0.827 -1.623 1.00 89.81 99 SER A CA 1
ATOM 768 C C . SER A 1 99 ? -14.932 -1.911 -2.068 1.00 89.81 99 SER A C 1
ATOM 770 O O . SER A 1 99 ? -15.358 -3.029 -2.348 1.00 89.81 99 SER A O 1
ATOM 772 N N . VAL A 1 100 ? -13.638 -1.584 -2.166 1.00 92.69 100 VAL A N 1
ATOM 773 C CA . VAL A 1 100 ? -12.581 -2.524 -2.583 1.00 92.69 100 VAL A CA 1
ATOM 774 C C . VAL A 1 100 ? -12.001 -3.274 -1.389 1.00 92.69 100 VAL A C 1
ATOM 776 O O . VAL A 1 100 ? -11.851 -4.492 -1.442 1.00 92.69 100 VAL A O 1
ATOM 779 N N . VAL A 1 101 ? -11.714 -2.561 -0.300 1.00 91.25 101 VAL A N 1
ATOM 780 C CA . VAL A 1 101 ? -11.299 -3.148 0.977 1.00 91.25 101 VAL A CA 1
ATOM 781 C C . VAL A 1 101 ? -12.425 -2.915 1.973 1.00 91.25 101 VAL A C 1
ATOM 783 O O . VAL A 1 101 ? -12.873 -1.787 2.117 1.00 91.25 101 VAL A O 1
ATOM 786 N N . CYS A 1 102 ? -12.907 -3.973 2.625 1.00 92.12 102 CYS A N 1
ATOM 787 C CA . CYS A 1 102 ? -13.978 -3.905 3.622 1.00 92.12 102 CYS A CA 1
ATOM 788 C C . CYS A 1 102 ? -13.461 -4.480 4.945 1.00 92.12 102 CYS A C 1
ATOM 790 O O . CYS A 1 102 ? -13.858 -5.564 5.378 1.00 92.12 102 CYS A O 1
ATOM 792 N N . ALA A 1 103 ? -12.480 -3.793 5.527 1.00 91.25 103 ALA A N 1
ATOM 793 C CA . ALA A 1 103 ? -11.813 -4.209 6.750 1.00 91.25 103 ALA A CA 1
ATOM 794 C C . ALA A 1 103 ? -11.593 -3.025 7.697 1.00 91.25 103 ALA A C 1
ATOM 796 O O . ALA A 1 103 ? -11.526 -1.867 7.294 1.00 91.25 103 ALA A O 1
ATOM 797 N N . GLU A 1 104 ? -11.440 -3.335 8.979 1.00 90.44 104 GLU A N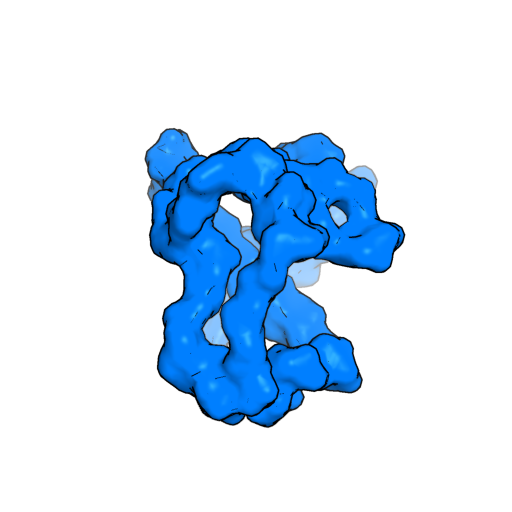 1
ATOM 798 C CA . GLU A 1 104 ? -11.000 -2.391 10.001 1.00 90.44 104 GLU A CA 1
ATOM 799 C C . GLU A 1 104 ? -10.050 -3.114 10.955 1.00 90.44 104 GLU A C 1
ATOM 801 O O . GLU A 1 104 ? -10.226 -4.303 11.239 1.00 90.44 104 GLU A O 1
ATOM 806 N N . TYR A 1 105 ? -9.050 -2.405 11.480 1.00 89.25 105 TYR A N 1
ATOM 807 C CA . TYR A 1 105 ? -8.240 -2.946 12.566 1.00 89.25 105 TYR A CA 1
ATOM 808 C C . TYR A 1 105 ? -8.873 -2.608 13.908 1.00 89.25 105 TYR A C 1
ATOM 810 O O . TYR A 1 105 ? -9.228 -1.466 14.193 1.00 89.25 105 TYR A O 1
ATOM 818 N N . VAL A 1 106 ? -8.948 -3.599 14.791 1.00 82.88 106 VAL A N 1
ATOM 819 C CA . VAL A 1 106 ? -9.371 -3.354 16.168 1.00 82.88 106 VAL A CA 1
ATOM 820 C C . VAL A 1 106 ? -8.227 -2.670 16.913 1.00 82.88 106 VAL A C 1
ATOM 822 O O . VAL A 1 106 ? -7.180 -3.269 17.169 1.00 82.88 106 VAL A O 1
ATOM 825 N N . ILE A 1 107 ? -8.430 -1.400 17.261 1.00 71.38 107 ILE A N 1
ATOM 826 C CA . ILE A 1 107 ? -7.519 -0.650 18.124 1.00 71.38 107 ILE A CA 1
ATOM 827 C C . ILE A 1 107 ? -8.003 -0.821 19.556 1.00 71.38 107 ILE A C 1
ATOM 829 O O . ILE A 1 107 ? -9.065 -0.325 19.935 1.00 71.38 107 ILE A O 1
ATOM 833 N N . ASP A 1 108 ? -7.203 -1.498 20.371 1.00 67.81 108 ASP A N 1
ATOM 834 C CA . ASP A 1 108 ? -7.463 -1.526 21.800 1.00 67.81 108 ASP A CA 1
ATOM 835 C C . ASP A 1 108 ? -7.053 -0.191 22.435 1.00 67.81 108 ASP A C 1
ATOM 837 O O . ASP A 1 108 ? -5.882 0.078 22.711 1.00 67.81 108 ASP A O 1
ATOM 841 N N . THR A 1 109 ? -8.051 0.649 22.693 1.00 64.56 109 THR A N 1
ATOM 842 C CA . THR A 1 109 ? -7.893 1.950 23.357 1.00 64.56 109 THR A CA 1
ATOM 843 C C . THR A 1 109 ? -7.513 1.836 24.836 1.00 64.56 109 THR A C 1
ATOM 845 O O . THR A 1 109 ? -7.139 2.835 25.451 1.00 64.56 109 THR A O 1
ATOM 848 N N . LYS A 1 110 ? -7.573 0.631 25.412 1.00 64.88 110 LYS A N 1
ATOM 849 C CA . LYS A 1 110 ? -7.139 0.308 26.778 1.00 64.88 110 LYS A CA 1
ATOM 850 C C . LYS A 1 110 ? -5.769 -0.370 26.808 1.00 64.88 110 LYS A C 1
ATOM 852 O O . LYS A 1 110 ? -5.313 -0.768 27.885 1.00 64.88 110 LYS A O 1
ATOM 857 N N . ALA A 1 111 ? -5.102 -0.498 25.660 1.00 62.94 111 ALA A N 1
ATOM 858 C CA . ALA A 1 111 ? -3.799 -1.129 25.587 1.00 62.94 111 ALA A CA 1
ATOM 859 C C . ALA A 1 111 ? -2.794 -0.397 26.487 1.00 62.94 111 ALA A C 1
ATOM 861 O O . ALA A 1 111 ? -2.524 0.797 26.341 1.00 62.94 111 ALA A O 1
ATOM 862 N N . THR A 1 112 ? -2.219 -1.129 27.437 1.00 60.25 112 THR A N 1
ATOM 863 C CA . THR A 1 112 ? -1.196 -0.597 28.335 1.00 60.25 112 THR A CA 1
ATOM 864 C C . THR A 1 112 ? 0.167 -0.747 27.675 1.00 60.25 112 THR A C 1
ATOM 866 O O . THR A 1 112 ? 0.613 -1.860 27.374 1.00 60.25 112 THR A O 1
ATOM 869 N N . ARG A 1 113 ? 0.848 0.381 27.454 1.00 53.62 113 ARG A N 1
ATOM 870 C CA . ARG A 1 113 ? 2.205 0.414 26.906 1.00 53.62 113 ARG A CA 1
ATOM 871 C C . ARG A 1 113 ? 3.231 0.268 28.029 1.00 53.62 113 ARG A C 1
ATOM 873 O O . ARG A 1 113 ? 3.337 1.126 28.900 1.00 53.62 113 ARG A O 1
ATOM 880 N N . TYR A 1 114 ? 4.005 -0.805 27.978 1.00 62.88 114 TYR A N 1
ATOM 881 C CA . TYR A 1 114 ? 5.195 -1.018 28.795 1.00 62.88 114 TYR A CA 1
ATOM 882 C C . TYR A 1 114 ? 6.443 -0.627 28.006 1.00 62.88 114 TYR A C 1
ATOM 884 O O . TYR A 1 114 ? 6.404 -0.433 26.792 1.00 62.88 114 TYR A O 1
ATOM 892 N N . ASN A 1 115 ? 7.580 -0.555 28.696 1.00 50.47 115 ASN A N 1
ATOM 893 C CA . ASN A 1 115 ? 8.843 -0.119 28.101 1.00 50.47 115 ASN A CA 1
ATOM 894 C C . ASN A 1 115 ? 9.300 -1.004 26.917 1.00 50.47 115 ASN A C 1
ATOM 896 O O . ASN A 1 115 ? 9.990 -0.531 26.024 1.00 50.47 115 ASN A O 1
ATOM 900 N N . THR A 1 116 ? 8.895 -2.281 26.899 1.00 64.88 116 THR A N 1
ATOM 901 C CA . THR A 1 116 ? 9.284 -3.276 25.879 1.00 64.88 116 THR A CA 1
ATOM 902 C C . THR A 1 116 ? 8.113 -4.056 25.278 1.00 64.88 116 THR A C 1
ATOM 904 O O . THR A 1 116 ? 8.325 -4.923 24.437 1.00 64.88 116 THR A O 1
ATOM 907 N N . SER A 1 117 ? 6.879 -3.809 25.718 1.00 45.12 117 SER A N 1
ATOM 908 C CA . SER A 1 117 ? 5.710 -4.553 25.236 1.00 45.12 117 SER A CA 1
ATOM 909 C C . SER A 1 117 ? 4.450 -3.706 25.291 1.00 45.12 117 SER A C 1
ATOM 911 O O . SER A 1 117 ? 4.356 -2.752 26.056 1.00 45.12 117 SER A O 1
ATOM 913 N N . ILE A 1 118 ? 3.463 -4.067 24.484 1.00 54.97 118 ILE A N 1
ATOM 914 C CA . ILE A 1 118 ? 2.111 -3.520 24.555 1.00 54.97 118 ILE A CA 1
ATOM 915 C C . ILE A 1 118 ? 1.219 -4.679 24.987 1.00 54.97 118 ILE A C 1
ATOM 917 O O . ILE A 1 118 ? 1.285 -5.749 24.382 1.00 54.97 118 ILE A O 1
ATOM 921 N N . ARG A 1 119 ? 0.426 -4.502 26.048 1.00 57.16 119 ARG A N 1
ATOM 922 C CA . ARG A 1 119 ? -0.606 -5.480 26.421 1.00 57.16 119 ARG A CA 1
ATOM 923 C C . ARG A 1 119 ? -1.965 -4.895 26.118 1.00 57.16 119 ARG A C 1
ATOM 925 O O . ARG A 1 119 ? -2.296 -3.837 26.648 1.00 57.16 119 ARG A O 1
ATOM 932 N N . THR A 1 120 ? -2.732 -5.600 25.306 1.00 59.09 120 THR A N 1
ATOM 933 C CA . THR A 1 120 ? -4.138 -5.293 25.089 1.00 59.09 120 THR A CA 1
ATOM 934 C C . THR A 1 120 ? -4.982 -5.905 26.215 1.00 59.09 120 THR A C 1
ATOM 936 O O . THR A 1 120 ? -4.694 -7.006 26.692 1.00 59.09 120 THR A O 1
ATOM 939 N N . TYR A 1 121 ? -5.978 -5.173 26.710 1.00 50.53 121 TYR A N 1
ATOM 940 C CA . TYR A 1 121 ? -6.929 -5.623 27.722 1.00 50.53 121 TYR A CA 1
ATOM 941 C C . TYR A 1 121 ? -8.236 -6.040 27.039 1.00 50.53 121 TYR A C 1
ATOM 943 O O . TYR A 1 121 ? -9.051 -5.201 26.669 1.00 50.53 121 TYR A O 1
ATOM 951 N N . GLY A 1 122 ? -8.468 -7.350 26.954 1.00 46.97 122 GLY A N 1
ATOM 952 C CA . GLY A 1 122 ? -9.769 -7.914 26.595 1.00 46.97 122 GLY A CA 1
ATOM 953 C C . GLY A 1 122 ? -9.710 -8.895 25.429 1.00 46.97 122 GLY A C 1
ATOM 954 O O . GLY A 1 122 ? -9.210 -8.589 24.351 1.00 46.97 122 GLY A O 1
ATOM 955 N N . HIS A 1 123 ? -10.277 -10.080 25.648 1.00 39.78 123 HIS A N 1
ATOM 956 C CA . HIS A 1 123 ? -10.830 -10.879 24.564 1.00 39.78 123 HIS A CA 1
ATOM 957 C C . HIS A 1 123 ? -11.958 -10.055 23.932 1.00 39.78 123 HIS A C 1
ATOM 959 O O . HIS A 1 123 ? -13.012 -9.902 24.544 1.00 39.78 123 HIS A O 1
ATOM 965 N N . TYR A 1 124 ? -11.738 -9.491 22.747 1.00 44.44 124 TYR A N 1
ATOM 966 C CA . TYR A 1 124 ? -12.832 -8.915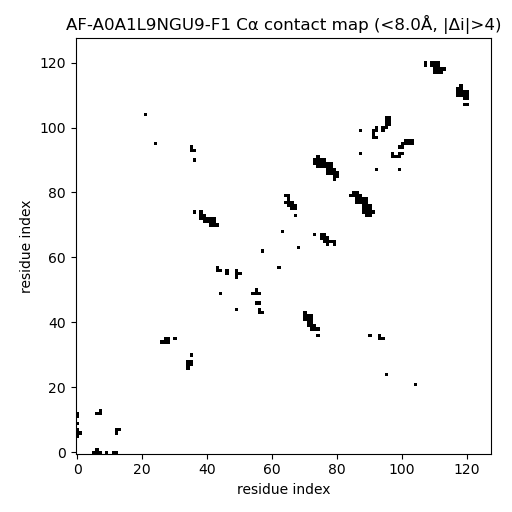 21.973 1.00 44.44 124 TYR A CA 1
ATOM 967 C C . TYR A 1 124 ? -13.705 -10.065 21.464 1.00 44.44 124 TYR A C 1
ATOM 969 O O . TYR A 1 124 ? -13.310 -10.814 20.574 1.00 44.44 124 TYR A O 1
ATOM 977 N N . THR A 1 125 ? -14.884 -10.229 22.057 1.00 35.19 125 THR A N 1
ATOM 978 C CA . THR A 1 125 ? -16.006 -10.907 21.411 1.00 35.19 125 THR A CA 1
ATOM 979 C C . THR A 1 125 ? -16.610 -9.908 20.432 1.00 35.19 125 THR A C 1
ATOM 981 O O . THR A 1 125 ? -17.124 -8.876 20.863 1.00 35.19 125 THR A O 1
ATOM 984 N N . SER A 1 126 ? -16.513 -10.158 19.124 1.00 33.69 126 SER A N 1
ATOM 985 C CA . SER A 1 126 ? -17.323 -9.409 18.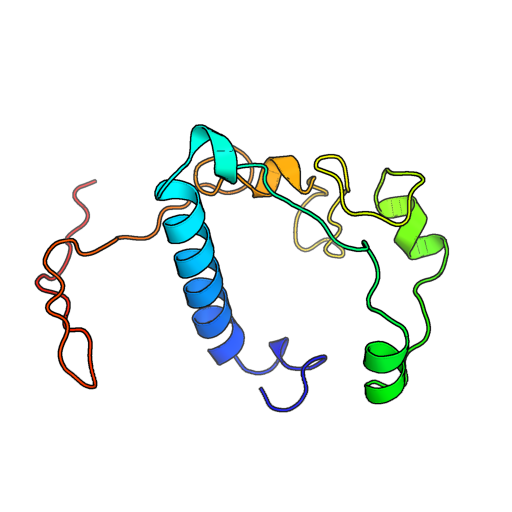163 1.00 33.69 126 SER A CA 1
ATOM 986 C C . SER A 1 126 ? -18.782 -9.781 18.413 1.00 33.69 126 SER A C 1
ATOM 988 O O . SER A 1 126 ? -19.160 -10.934 18.200 1.00 33.69 126 SER A O 1
ATOM 990 N N . GLU A 1 127 ? -19.591 -8.846 18.898 1.00 33.03 127 GLU A N 1
ATOM 991 C CA . GLU A 1 127 ? -21.040 -8.998 18.814 1.00 33.03 127 GLU A CA 1
ATOM 992 C C . GLU A 1 127 ? -21.437 -8.662 17.373 1.00 33.03 127 GLU A C 1
ATOM 994 O O . GLU A 1 127 ? -21.393 -7.501 16.966 1.00 33.03 127 GLU A O 1
ATOM 999 N N . PHE A 1 128 ? -21.717 -9.711 16.597 1.00 39.12 128 PHE A N 1
ATOM 1000 C CA . PHE A 1 128 ? -22.540 -9.640 15.392 1.00 39.12 128 PHE A CA 1
ATOM 1001 C C . PHE A 1 128 ? -23.980 -9.984 15.771 1.00 39.12 128 PHE A C 1
ATOM 1003 O O . PHE A 1 128 ? -24.151 -10.928 16.580 1.00 39.12 128 PHE A O 1
#

Solvent-accessible surface area (backbone atoms only — not comparable to full-atom values): 8109 Å² total; per-residue (Å²): 111,88,48,80,88,61,20,78,79,34,77,63,45,60,61,52,50,52,50,52,50,46,54,51,50,54,58,22,63,77,43,40,96,75,36,48,82,63,79,66,61,55,69,61,82,58,67,74,62,32,56,78,69,75,48,76,83,83,51,66,88,55,52,66,61,23,67,58,96,66,70,53,50,49,51,67,28,37,48,76,57,88,80,76,50,78,80,43,31,46,52,50,61,52,33,49,75,38,92,79,31,82,52,82,80,87,75,63,89,67,44,48,77,53,100,87,49,75,46,70,74,71,87,82,73,80,87,124

Foldseek 3Di:
DVDPVCVVVDVVVVVVVVVVVQVLVVVCVVPVVVRLQDAKDFPWDDVVVCVVVVHDTDDCVVVVQLQDDDRMAHQSGWDDDPPPDPIDGNNQVSDCCHPRHNDDDDDQPVWDDDPPDTRRPDDDDPDD

Sequence (128 aa):
MLDPIDSCNDPLIFMHHAYLDKLWWEWQMANYLHRLYDKGGNNTAPQYILDQAGLSQPGANILDSDGGAGSTTTLNHTLWMNTVVANTTVGEVMHLNGSVVCAEYVIDTKATRYNTSIRTYGHYTSEF

Mean predicted aligned error: 7.95 Å

Radius of gyration: 18.02 Å; Cα contacts (8 Å, |Δi|>4): 120; chains: 1; bounding box: 43×33×50 Å